Protein AF-A0A959CAR2-F1 (afdb_monomer_lite)

pLDDT: mean 86.56, std 10.97, range [50.94, 95.69]

Foldseek 3Di:
DDDDDDDDDDQQADEDDPLQVQAAAPVVPDDQWAKDKDWDWDWDDDPDDDDTDIDIDIDIDIDAALVNDQDDDCLQWPDWPPDPPDPDDDPPDDTDTDGPDRNQQPHRQNHHAPVVVSDDHGRDDDDDDDPPPDDPQPDPPPDPTRD

Radius of gyration: 22.95 Å; chains: 1; bounding box: 68×61×52 Å

Sequence (147 aa):
MDKPLGTYSFLPYLRVGLANKILQPDQDPVKLRASFHLELKLDGKAVEGGGTLSETIARDVQLYGPGDIVGIDPRAIIKTEPRNWITNFEPNYLPYIDFYDEDFPWRYTPSKADEPAHRLRPWLALVVLEEGEFEDGKNLIDKPLPF

Structure (mmCIF, N/CA/C/O backbone):
data_AF-A0A959CAR2-F1
#
_entry.id   AF-A0A959CAR2-F1
#
loop_
_atom_site.group_PDB
_atom_site.id
_atom_site.type_symbol
_atom_site.label_atom_id
_atom_site.label_alt_id
_atom_site.label_comp_id
_atom_site.label_asym_id
_atom_site.label_entity_id
_atom_site.label_seq_id
_atom_site.pdbx_PDB_ins_code
_atom_site.Cartn_x
_atom_site.Cartn_y
_atom_site.Cartn_z
_atom_site.occupancy
_atom_site.B_iso_or_equiv
_atom_site.auth_seq_id
_atom_site.auth_comp_id
_atom_site.auth_asym_id
_atom_site.auth_atom_id
_atom_site.pdbx_PDB_model_num
ATOM 1 N N . MET A 1 1 ? 11.154 42.924 4.609 1.00 52.22 1 MET A N 1
ATOM 2 C CA . MET A 1 1 ? 10.327 41.752 4.956 1.00 52.22 1 MET A CA 1
ATOM 3 C C . MET A 1 1 ? 10.956 40.564 4.268 1.00 52.22 1 MET A C 1
ATOM 5 O O . MET A 1 1 ? 11.069 40.593 3.049 1.00 52.22 1 MET A O 1
ATOM 9 N N . ASP A 1 2 ? 11.472 39.623 5.049 1.00 68.75 2 ASP A N 1
ATOM 10 C CA . ASP A 1 2 ? 12.198 38.462 4.539 1.00 68.75 2 ASP A CA 1
ATOM 11 C C . ASP A 1 2 ? 11.218 37.514 3.834 1.00 68.75 2 ASP A C 1
ATOM 13 O O . ASP A 1 2 ? 10.128 37.254 4.349 1.00 68.75 2 ASP A O 1
ATOM 17 N N . LYS A 1 3 ? 11.551 37.063 2.622 1.00 69.81 3 LYS A N 1
ATOM 18 C CA . LYS A 1 3 ? 10.698 36.135 1.866 1.00 69.81 3 LYS A CA 1
ATOM 19 C C . LYS A 1 3 ? 10.830 34.757 2.523 1.00 69.81 3 LYS A C 1
ATOM 21 O O . LYS A 1 3 ? 11.953 34.260 2.581 1.00 69.81 3 LYS A O 1
ATOM 26 N N . PRO A 1 4 ? 9.744 34.118 2.991 1.00 76.12 4 PRO A N 1
ATOM 27 C CA . PRO A 1 4 ? 9.852 32.773 3.535 1.00 76.12 4 PRO A CA 1
ATOM 28 C C . PRO A 1 4 ? 10.373 31.832 2.443 1.00 76.12 4 PRO A C 1
ATOM 30 O O . PRO A 1 4 ? 9.775 31.709 1.372 1.00 76.12 4 PRO A O 1
ATOM 33 N N . LEU A 1 5 ? 11.526 31.214 2.700 1.00 78.12 5 LEU A N 1
ATOM 34 C CA . LEU A 1 5 ? 12.085 30.166 1.855 1.00 78.12 5 LEU A CA 1
ATOM 35 C C . LEU A 1 5 ? 11.186 28.931 1.962 1.00 78.12 5 LEU A C 1
ATOM 37 O O . LEU A 1 5 ? 10.831 28.513 3.064 1.00 78.12 5 LEU A O 1
ATOM 41 N N . GLY A 1 6 ? 10.814 28.346 0.823 1.00 78.00 6 GLY A N 1
ATOM 42 C CA . GLY A 1 6 ? 10.042 27.107 0.806 1.00 78.00 6 GLY A CA 1
ATOM 43 C C . GLY A 1 6 ? 10.856 25.965 1.412 1.00 78.00 6 GLY A C 1
ATOM 44 O O . GLY A 1 6 ? 11.931 25.638 0.914 1.00 78.00 6 GLY A O 1
ATOM 45 N N . THR A 1 7 ? 10.356 25.366 2.491 1.00 81.88 7 THR A N 1
ATOM 46 C CA . THR A 1 7 ? 10.923 24.143 3.066 1.00 81.88 7 THR A CA 1
ATOM 47 C C . THR A 1 7 ? 10.248 22.940 2.417 1.00 81.88 7 THR A C 1
ATOM 49 O O . THR A 1 7 ? 9.051 22.728 2.601 1.00 81.88 7 THR A O 1
ATOM 52 N N . TYR A 1 8 ? 11.006 22.151 1.658 1.00 81.56 8 TYR A N 1
ATOM 53 C CA . TYR A 1 8 ? 10.531 20.881 1.112 1.00 81.56 8 TYR A CA 1
ATOM 54 C C . TYR A 1 8 ? 10.776 19.765 2.124 1.00 81.56 8 TYR A C 1
ATOM 56 O O . TYR A 1 8 ? 11.863 19.665 2.691 1.00 81.56 8 TYR A O 1
ATOM 64 N N . SER A 1 9 ? 9.764 18.933 2.350 1.00 78.62 9 SER A N 1
ATOM 65 C CA . SER A 1 9 ? 9.872 17.725 3.168 1.00 78.62 9 SER A CA 1
ATOM 66 C C . SER A 1 9 ? 9.553 16.521 2.297 1.00 78.62 9 SER A C 1
ATOM 68 O O . SER A 1 9 ? 8.517 16.498 1.636 1.00 78.62 9 SER A O 1
ATOM 70 N N . PHE A 1 10 ? 10.442 15.533 2.296 1.00 84.06 10 PHE A N 1
ATOM 71 C CA . PHE A 1 10 ? 10.218 14.261 1.622 1.00 84.06 10 PHE A CA 1
ATOM 72 C C . PHE A 1 10 ? 9.671 13.268 2.637 1.00 84.06 10 PHE A C 1
ATOM 74 O O . PHE A 1 10 ? 10.291 13.034 3.675 1.00 84.06 10 PHE A O 1
ATOM 81 N N . LEU A 1 11 ? 8.500 12.711 2.344 1.00 88.00 11 LEU A N 1
ATOM 82 C CA . LEU A 1 11 ? 7.886 11.692 3.179 1.00 88.00 11 LEU A CA 1
ATOM 83 C C . LEU A 1 11 ? 8.270 10.309 2.636 1.00 88.00 11 LEU A C 1
ATOM 85 O O . LEU A 1 11 ? 8.079 10.061 1.447 1.00 88.00 11 LEU A O 1
ATOM 89 N N . PRO A 1 12 ? 8.804 9.405 3.473 1.00 90.25 12 PRO A N 1
ATOM 90 C CA . PRO A 1 12 ? 9.178 8.057 3.042 1.00 90.25 12 PRO A CA 1
ATOM 91 C C . PRO A 1 12 ? 7.966 7.149 2.803 1.00 90.25 12 PRO A C 1
ATOM 93 O O . PRO A 1 12 ? 8.103 6.101 2.181 1.00 90.25 12 PRO A O 1
ATOM 96 N N . TYR A 1 13 ? 6.799 7.536 3.321 1.00 93.12 13 TYR A N 1
ATOM 97 C CA . TYR A 1 13 ? 5.510 6.910 3.071 1.00 93.12 13 TYR A CA 1
ATOM 98 C C . TYR A 1 13 ? 4.396 7.945 3.261 1.00 93.12 13 TYR A C 1
ATOM 100 O O . TYR A 1 13 ? 4.571 8.927 3.988 1.00 93.12 13 TYR A O 1
ATOM 108 N N . LEU A 1 14 ? 3.236 7.704 2.652 1.00 92.19 14 LEU A N 1
ATOM 109 C CA . LEU A 1 14 ? 2.035 8.512 2.852 1.00 92.19 14 LEU A CA 1
ATOM 110 C C . LEU A 1 14 ? 0.844 7.618 3.195 1.00 92.19 14 LEU A C 1
ATOM 112 O O . LEU A 1 14 ? 0.669 6.540 2.631 1.00 92.19 14 LEU A O 1
ATOM 116 N N . ARG A 1 15 ? 0.012 8.083 4.128 1.00 92.50 15 ARG A N 1
ATOM 117 C CA . ARG A 1 15 ? -1.288 7.497 4.452 1.00 92.50 15 ARG A CA 1
ATOM 118 C C . ARG A 1 15 ? -2.301 8.590 4.724 1.00 92.50 15 ARG A C 1
ATOM 120 O O . ARG A 1 15 ? -1.980 9.639 5.282 1.00 92.50 15 ARG A O 1
ATOM 127 N N . VAL A 1 16 ? -3.557 8.303 4.410 1.00 91.62 16 VAL A N 1
ATOM 128 C CA . VAL A 1 16 ? -4.669 9.237 4.602 1.00 91.62 16 VAL A CA 1
ATOM 129 C C . VAL A 1 16 ? -5.737 8.608 5.503 1.00 91.62 16 VAL A C 1
ATOM 131 O O . VAL A 1 16 ? -5.879 7.388 5.595 1.00 91.62 16 VAL A O 1
ATOM 134 N N . GLY A 1 17 ? -6.486 9.451 6.217 1.00 91.88 17 GLY A N 1
ATOM 135 C CA . GLY A 1 17 ? -7.656 9.029 6.990 1.00 91.88 17 GLY A CA 1
ATOM 136 C C . GLY A 1 17 ? -7.336 8.104 8.169 1.00 91.88 17 GLY A C 1
ATOM 137 O O . GLY A 1 17 ? -6.332 8.281 8.866 1.00 91.88 17 GLY A O 1
ATOM 138 N N . LEU A 1 18 ? -8.219 7.124 8.405 1.00 91.06 18 LEU A N 1
ATOM 139 C CA . LEU A 1 18 ? -8.173 6.227 9.569 1.00 91.06 18 LEU A CA 1
ATOM 140 C C . LEU A 1 18 ? -6.932 5.316 9.579 1.00 91.06 18 LEU A C 1
ATOM 142 O O . LEU A 1 18 ? -6.483 4.903 10.646 1.00 91.06 18 LEU A O 1
ATOM 146 N N . ALA A 1 19 ? -6.315 5.071 8.418 1.00 92.12 19 ALA A N 1
ATOM 147 C CA . ALA A 1 19 ? -5.105 4.256 8.299 1.00 92.12 19 ALA A CA 1
ATOM 148 C C . ALA A 1 19 ? -3.899 4.836 9.073 1.00 92.12 19 ALA A C 1
ATOM 150 O O . ALA A 1 19 ? -3.005 4.094 9.482 1.00 92.12 19 ALA A O 1
ATOM 151 N N . ASN A 1 20 ? -3.894 6.147 9.350 1.00 92.00 20 ASN A N 1
ATOM 152 C CA . ASN A 1 20 ? -2.888 6.798 10.201 1.00 92.00 20 ASN A CA 1
ATOM 153 C C . ASN A 1 20 ? -3.002 6.425 11.688 1.00 92.00 20 ASN A C 1
ATOM 155 O O . ASN A 1 20 ? -2.112 6.735 12.474 1.00 92.00 20 ASN A O 1
ATOM 159 N N . LYS A 1 21 ? -4.112 5.806 12.103 1.00 93.19 21 LYS A N 1
ATOM 160 C CA . LYS A 1 21 ? -4.371 5.409 13.495 1.00 93.19 21 LYS A CA 1
ATOM 161 C C . LYS A 1 21 ? -4.191 3.910 13.732 1.00 93.19 21 LYS A C 1
ATOM 163 O O . LYS A 1 21 ? -4.526 3.421 14.805 1.00 93.19 21 LYS A O 1
ATOM 168 N N . ILE A 1 22 ? -3.655 3.178 12.755 1.00 93.19 22 ILE A N 1
ATOM 169 C CA . ILE A 1 22 ? -3.306 1.765 12.918 1.00 93.19 22 ILE A CA 1
ATOM 170 C C . ILE A 1 22 ? -2.144 1.664 13.915 1.00 93.19 22 ILE A C 1
ATOM 172 O O . ILE A 1 22 ? -1.084 2.238 13.688 1.00 93.19 22 ILE A O 1
ATOM 176 N N . LEU A 1 23 ? -2.341 0.928 15.013 1.00 90.94 23 LEU A N 1
ATOM 177 C CA . LEU A 1 23 ? -1.348 0.772 16.092 1.00 90.94 23 LEU A CA 1
ATOM 178 C C . LEU A 1 23 ? -0.628 -0.579 16.082 1.00 90.94 23 LEU A C 1
ATOM 180 O O . LEU A 1 23 ? 0.334 -0.786 16.824 1.00 90.94 23 LEU A O 1
ATOM 184 N N . GLN A 1 24 ? -1.103 -1.517 15.271 1.00 90.00 24 GLN A N 1
ATOM 185 C CA . GLN A 1 24 ? -0.587 -2.873 15.2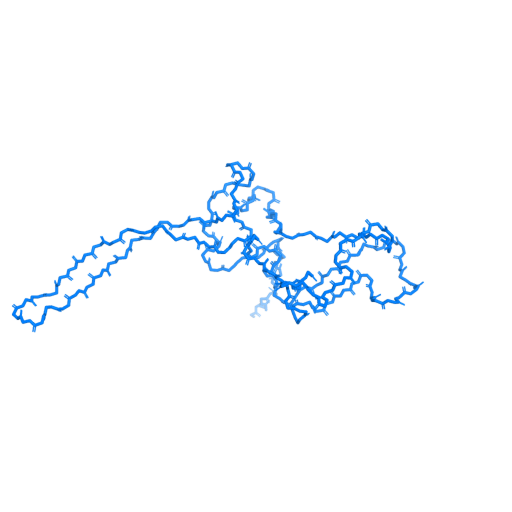73 1.00 90.00 24 GLN A CA 1
ATOM 186 C C . GLN A 1 24 ? 0.809 -2.937 14.639 1.00 90.00 24 GLN A C 1
ATOM 188 O O . GLN A 1 24 ? 0.953 -2.454 13.520 1.00 90.00 24 GLN A O 1
ATOM 193 N N . PRO A 1 25 ? 1.821 -3.541 15.287 1.00 90.56 25 PRO A N 1
ATOM 194 C CA . PRO A 1 25 ? 3.152 -3.696 14.698 1.00 90.56 25 PRO A CA 1
ATOM 195 C C . PRO A 1 25 ? 3.142 -4.549 13.421 1.00 90.56 25 PRO A C 1
ATOM 197 O O . PRO A 1 25 ? 2.237 -5.349 13.174 1.00 90.56 25 PRO A O 1
ATOM 200 N N . ASP A 1 26 ? 4.157 -4.342 12.587 1.00 88.50 26 ASP A N 1
ATOM 201 C CA . ASP A 1 26 ? 4.392 -5.181 11.414 1.00 88.50 26 ASP A CA 1
ATOM 202 C C . ASP A 1 26 ? 4.858 -6.581 11.846 1.00 88.50 26 ASP A C 1
ATOM 204 O O . ASP A 1 26 ? 5.652 -6.720 12.772 1.00 88.50 26 ASP A O 1
ATOM 208 N N . GLN A 1 27 ? 4.343 -7.609 11.169 1.00 84.25 27 GLN A N 1
ATOM 209 C CA . GLN A 1 27 ? 4.665 -9.033 11.353 1.00 84.25 27 GLN A CA 1
ATOM 210 C C . GLN A 1 27 ? 4.416 -9.674 12.739 1.00 84.25 27 GLN A C 1
ATOM 212 O O . GLN A 1 27 ? 4.776 -10.837 12.899 1.00 84.25 27 GLN A O 1
ATOM 217 N N . ASP A 1 28 ? 3.774 -9.014 13.715 1.00 80.81 28 ASP A N 1
ATOM 218 C CA . ASP A 1 28 ? 3.613 -9.595 15.066 1.00 80.81 28 ASP A CA 1
ATOM 219 C C . ASP A 1 28 ? 2.271 -9.269 15.773 1.00 80.81 28 ASP A C 1
ATOM 221 O O . ASP A 1 28 ? 2.123 -8.222 16.408 1.00 80.81 28 ASP A O 1
ATOM 225 N N . PRO A 1 29 ? 1.248 -10.142 15.691 1.00 83.56 29 PRO A N 1
ATOM 226 C CA . PRO A 1 29 ? 1.087 -11.204 14.702 1.00 83.56 29 PRO A CA 1
ATOM 227 C C . PRO A 1 29 ? 0.807 -10.617 13.310 1.00 83.56 29 PRO A C 1
ATOM 229 O O . PRO A 1 29 ? 0.287 -9.503 13.181 1.00 83.56 29 PRO A O 1
ATOM 232 N N . VAL A 1 30 ? 1.075 -11.393 12.255 1.00 84.88 30 VAL A N 1
ATOM 233 C CA . VAL A 1 30 ? 0.664 -11.036 10.888 1.00 84.88 30 VAL A CA 1
ATOM 234 C C . VAL A 1 30 ? -0.863 -10.937 10.843 1.00 84.88 30 VAL A C 1
ATOM 236 O O . VAL A 1 30 ? -1.564 -11.932 11.027 1.00 84.88 30 VAL A O 1
ATOM 239 N N . LYS A 1 31 ? -1.396 -9.737 10.592 1.00 85.38 31 LYS A N 1
ATOM 240 C CA . LYS A 1 31 ? -2.822 -9.542 10.304 1.00 85.38 31 LYS A CA 1
ATOM 241 C C . LYS A 1 31 ? -3.018 -9.075 8.879 1.00 85.38 31 LYS A C 1
ATOM 243 O O . LYS A 1 31 ? -2.246 -8.276 8.368 1.00 85.38 31 LYS A O 1
ATOM 248 N N . LEU A 1 32 ? -4.100 -9.556 8.281 1.00 89.50 32 LEU A N 1
ATOM 249 C CA . LEU A 1 32 ? -4.508 -9.189 6.929 1.00 89.50 32 LEU A CA 1
ATOM 250 C C . LEU A 1 32 ? -5.371 -7.924 6.897 1.00 89.50 32 LEU A C 1
ATOM 252 O O . LEU A 1 32 ? -5.515 -7.324 5.844 1.00 89.50 32 LEU A O 1
ATOM 256 N N . ARG A 1 33 ? -5.944 -7.504 8.031 1.00 92.56 33 ARG A N 1
ATOM 257 C CA . ARG A 1 33 ? -6.786 -6.304 8.130 1.00 92.56 33 ARG A CA 1
ATOM 258 C C . ARG A 1 33 ? -6.528 -5.560 9.433 1.00 92.56 33 ARG A C 1
ATOM 260 O O . ARG A 1 33 ? -6.292 -6.181 10.472 1.00 92.56 33 ARG A O 1
ATOM 267 N N . ALA A 1 34 ? -6.626 -4.235 9.376 1.00 92.50 34 ALA A N 1
ATOM 268 C CA . ALA A 1 34 ? -6.652 -3.390 10.564 1.00 92.50 34 ALA A CA 1
ATOM 269 C C . ALA A 1 34 ? -8.083 -3.313 11.117 1.00 92.50 34 ALA A C 1
ATOM 271 O O . ALA A 1 34 ? -9.028 -3.145 10.348 1.00 92.50 34 ALA A O 1
ATOM 272 N N . SER A 1 35 ? -8.235 -3.424 12.438 1.00 92.38 35 SER A N 1
ATOM 273 C CA . SER A 1 35 ? -9.530 -3.364 13.128 1.00 92.38 35 SER A CA 1
ATOM 274 C C . SER A 1 35 ? -9.581 -2.153 14.052 1.00 92.38 35 SER A C 1
ATOM 276 O O . SER A 1 35 ? -8.608 -1.877 14.753 1.00 92.38 35 SER A O 1
ATOM 278 N N . PHE A 1 36 ? -10.719 -1.468 14.078 1.00 92.38 36 PHE A N 1
ATOM 279 C CA . PHE A 1 36 ? -10.987 -0.316 14.930 1.00 92.38 36 PHE A CA 1
ATOM 280 C C . PHE A 1 36 ? -12.249 -0.560 15.745 1.00 92.38 36 PHE A C 1
ATOM 282 O O . PHE A 1 36 ? -13.284 -0.922 15.189 1.00 92.38 36 PHE A O 1
ATOM 289 N N . HIS A 1 37 ? -12.158 -0.332 17.052 1.00 93.50 37 HIS A N 1
ATOM 290 C CA . HIS A 1 37 ? -13.316 -0.336 17.932 1.00 93.50 37 HIS A CA 1
ATOM 291 C C . HIS A 1 37 ? -14.046 1.001 17.809 1.00 93.50 37 HIS A C 1
ATOM 293 O O . HIS A 1 37 ? -13.439 2.055 18.013 1.00 93.50 37 HIS A O 1
ATOM 299 N N . LEU A 1 38 ? -15.326 0.967 17.450 1.00 92.00 38 LEU A N 1
ATOM 300 C CA . LEU A 1 38 ? -16.181 2.141 17.338 1.00 92.00 38 LEU A CA 1
ATOM 301 C C . LEU A 1 38 ? -17.341 2.040 18.321 1.00 92.00 38 LEU A C 1
ATOM 303 O O . LEU A 1 38 ? -18.036 1.028 18.379 1.00 92.00 38 LEU A O 1
ATOM 307 N N . GLU A 1 39 ? -17.596 3.132 19.029 1.00 94.44 39 GLU A N 1
ATOM 308 C CA . GLU A 1 39 ? -18.798 3.313 19.834 1.00 94.44 39 GLU A CA 1
ATOM 309 C C . GLU A 1 39 ? -19.732 4.279 19.100 1.00 94.44 39 GLU A C 1
ATOM 311 O O . GLU A 1 39 ? -19.395 5.438 18.851 1.00 94.44 39 GLU A O 1
ATOM 316 N N . LEU A 1 40 ? -20.903 3.787 18.708 1.00 92.44 40 LEU A N 1
ATOM 317 C CA . LEU A 1 40 ? -21.920 4.543 17.989 1.00 92.44 40 LEU A CA 1
ATOM 318 C C . LEU A 1 40 ? -23.043 4.898 18.955 1.00 92.44 40 LEU A C 1
ATOM 320 O O . LEU A 1 40 ? -23.683 4.011 19.512 1.00 92.44 40 LEU A O 1
ATOM 324 N N . LYS A 1 41 ? -23.314 6.190 19.131 1.00 93.44 41 LYS A N 1
ATOM 325 C CA . LYS A 1 41 ? -24.482 6.650 19.882 1.00 93.44 41 LYS A CA 1
ATOM 326 C C . LYS A 1 41 ? -25.677 6.787 18.937 1.00 93.44 41 LYS A C 1
ATOM 328 O O . LYS A 1 41 ? -25.644 7.600 18.016 1.00 93.44 41 LYS A O 1
ATOM 333 N N . LEU A 1 42 ? -26.713 5.991 19.167 1.00 91.44 42 LEU A N 1
ATOM 334 C CA . LEU A 1 42 ? -27.974 6.010 18.438 1.00 91.44 42 LEU A CA 1
ATOM 335 C C . LEU A 1 42 ? -29.013 6.797 19.237 1.00 91.44 42 LEU A C 1
ATOM 337 O O . LEU A 1 42 ? -29.386 6.388 20.332 1.00 91.44 42 LEU A O 1
ATOM 341 N N . ASP A 1 43 ? -29.504 7.891 18.661 1.00 90.81 43 ASP A N 1
ATOM 342 C CA . ASP A 1 43 ? -30.575 8.700 19.243 1.00 90.81 43 ASP A CA 1
ATOM 343 C C . ASP A 1 43 ? -31.897 8.429 18.503 1.00 90.81 43 ASP A C 1
ATOM 345 O O . ASP A 1 43 ? -32.081 8.817 17.348 1.00 90.81 43 ASP A O 1
ATOM 349 N N . GLY A 1 44 ? -32.828 7.748 19.168 1.00 87.81 44 GLY A N 1
ATOM 350 C CA . GLY A 1 44 ? -34.175 7.463 18.686 1.00 87.81 44 GLY A CA 1
ATOM 351 C C . GLY A 1 44 ? -35.199 8.449 19.245 1.00 87.81 44 GLY A C 1
ATOM 352 O O . GLY A 1 44 ? -35.266 8.682 20.451 1.00 87.81 44 GLY A O 1
ATOM 353 N N . LYS A 1 45 ? -36.044 9.013 18.376 1.00 85.75 45 LYS A N 1
ATOM 354 C CA . LYS A 1 45 ? -37.242 9.752 18.802 1.00 85.75 45 LYS A CA 1
ATOM 355 C C . LYS A 1 45 ? -38.412 8.782 18.912 1.00 85.75 45 LYS A C 1
ATOM 357 O O . LYS A 1 45 ? -38.700 8.070 17.952 1.00 85.75 45 LYS A O 1
ATOM 362 N N . ALA A 1 46 ? -39.077 8.756 20.064 1.00 81.94 46 ALA A N 1
ATOM 363 C CA . ALA A 1 46 ? -40.260 7.926 20.248 1.00 81.94 46 ALA A CA 1
ATOM 364 C C . ALA A 1 46 ? -41.404 8.391 19.329 1.00 81.94 46 ALA A C 1
ATOM 366 O O . ALA A 1 46 ? -41.569 9.587 19.087 1.00 81.94 46 ALA A O 1
ATOM 367 N N . VAL A 1 47 ? -42.196 7.436 18.828 1.00 81.50 47 VAL A N 1
ATOM 368 C CA . VAL A 1 47 ? -43.332 7.703 17.926 1.00 81.50 47 VAL A CA 1
ATOM 369 C C . VAL A 1 47 ? -44.483 8.409 18.659 1.00 81.50 47 VAL A C 1
ATOM 371 O O . VAL A 1 47 ? -45.160 9.239 18.063 1.00 81.50 47 VAL A O 1
ATOM 374 N N . GLU A 1 48 ? -44.651 8.165 19.962 1.00 78.19 48 GLU A N 1
ATOM 375 C CA . GLU A 1 48 ? -45.586 8.892 20.829 1.00 78.19 48 GLU A CA 1
ATOM 376 C C . GLU A 1 48 ? -44.990 9.137 22.222 1.00 78.19 48 GLU A C 1
ATOM 378 O O . GLU A 1 48 ? -44.385 8.247 22.819 1.00 78.19 48 GLU A O 1
ATOM 383 N N . GLY A 1 49 ? -45.192 10.351 22.749 1.00 69.12 49 GLY A N 1
ATOM 384 C CA . GLY A 1 49 ? -45.101 10.700 24.177 1.00 69.12 49 GLY A CA 1
ATOM 385 C C . GLY A 1 49 ? -43.740 10.600 24.886 1.00 69.12 49 GLY A C 1
ATOM 386 O O . GLY A 1 49 ? -43.635 11.061 26.020 1.00 69.12 49 GLY A O 1
ATOM 387 N N . GLY A 1 50 ? -42.706 10.030 24.269 1.00 68.50 50 GLY A N 1
ATOM 388 C CA . GLY A 1 50 ? -41.399 9.798 24.895 1.00 68.50 50 GLY A CA 1
ATOM 389 C C . GLY A 1 50 ? -40.304 10.740 24.393 1.00 68.50 50 GLY A C 1
ATOM 390 O O . GLY A 1 50 ? -40.225 11.034 23.202 1.00 68.50 50 GLY A O 1
ATOM 391 N N . GLY A 1 5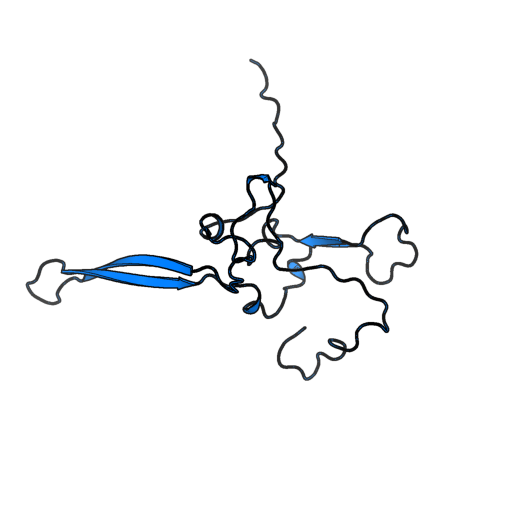1 ? -39.437 11.199 25.301 1.00 77.38 51 GLY A N 1
ATOM 392 C CA . GLY A 1 51 ? -38.225 11.951 24.956 1.00 77.38 51 GLY A CA 1
ATOM 393 C C . GLY A 1 51 ? -37.240 11.150 24.091 1.00 77.38 51 GLY A C 1
ATOM 394 O O . GLY A 1 51 ? -37.482 9.997 23.738 1.00 77.38 51 GLY A O 1
ATOM 395 N N . THR A 1 52 ? -36.109 11.764 23.740 1.00 79.44 52 THR A N 1
ATOM 396 C CA . THR A 1 52 ? -35.049 11.086 22.979 1.00 79.44 52 THR A CA 1
ATOM 397 C C . THR A 1 5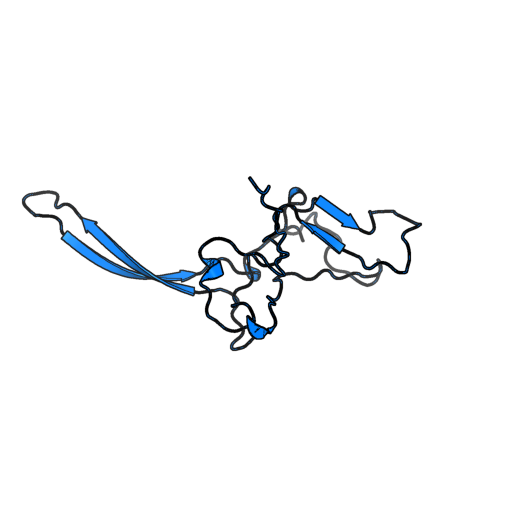2 ? -34.484 9.910 23.781 1.00 79.44 52 THR A C 1
ATOM 399 O O . THR A 1 52 ? -33.990 10.097 24.892 1.00 79.44 52 THR A O 1
ATOM 402 N N . LEU A 1 53 ? -34.544 8.709 23.209 1.00 84.56 53 LEU A N 1
ATOM 403 C CA . LEU A 1 53 ? -33.869 7.512 23.702 1.00 84.56 53 LEU A CA 1
ATOM 404 C C . LEU A 1 53 ? -32.469 7.470 23.093 1.00 84.56 53 LEU A C 1
ATOM 406 O O . LEU A 1 53 ? -32.341 7.523 21.875 1.00 84.56 53 LEU A O 1
ATOM 410 N N . SER A 1 54 ? -31.435 7.369 23.923 1.00 88.50 54 SER A N 1
ATOM 411 C CA . SER A 1 54 ? -30.054 7.207 23.463 1.00 88.50 54 SER A CA 1
ATOM 412 C C . SER A 1 54 ? -29.543 5.818 23.832 1.00 88.50 54 SER A C 1
ATOM 414 O O . SER A 1 54 ? -29.598 5.441 25.001 1.00 88.50 54 SER A O 1
ATOM 416 N N . GLU A 1 55 ? -28.994 5.087 22.866 1.00 91.25 55 GLU A N 1
ATOM 417 C CA . GLU A 1 55 ? -28.315 3.805 23.077 1.00 91.25 55 GLU A CA 1
ATOM 418 C C . GLU A 1 55 ? -26.891 3.874 22.517 1.00 91.25 55 GLU A C 1
ATOM 420 O O . GLU A 1 55 ? -26.678 4.404 21.428 1.00 91.25 55 GLU A O 1
ATOM 425 N N . THR A 1 56 ? -25.908 3.342 23.244 1.00 93.31 56 THR A N 1
ATOM 426 C CA . THR A 1 56 ? -24.526 3.244 22.753 1.00 93.31 56 THR A CA 1
ATOM 427 C C . THR A 1 56 ? -24.244 1.822 22.288 1.00 93.31 56 THR A C 1
ATOM 429 O O . THR A 1 56 ? -24.337 0.876 23.066 1.00 93.31 56 THR A O 1
ATOM 432 N N . ILE A 1 57 ? -23.865 1.680 21.022 1.00 93.88 57 ILE A N 1
ATOM 433 C CA . ILE A 1 57 ? -23.597 0.407 20.359 1.00 93.88 57 ILE A CA 1
ATOM 434 C C . ILE A 1 57 ? -22.105 0.325 20.047 1.00 93.88 57 ILE A C 1
ATOM 436 O O . ILE A 1 57 ? -21.584 1.106 19.252 1.00 93.88 57 ILE A O 1
ATOM 440 N N . ALA A 1 58 ? -21.426 -0.656 20.634 1.00 94.44 58 ALA A N 1
ATOM 441 C CA . ALA A 1 58 ? -20.032 -0.953 20.331 1.00 94.44 58 ALA A CA 1
ATOM 442 C C . ALA A 1 58 ? -19.925 -1.910 19.130 1.00 94.44 58 ALA A C 1
ATOM 444 O O . ALA A 1 58 ? -20.606 -2.941 19.081 1.00 94.44 58 ALA A O 1
ATOM 445 N N . ARG A 1 59 ? -19.077 -1.582 18.150 1.00 94.38 59 ARG A N 1
ATOM 446 C CA . ARG A 1 59 ? -18.799 -2.407 16.967 1.00 94.38 59 ARG A CA 1
ATOM 447 C C . ARG A 1 59 ? -17.333 -2.330 16.575 1.00 94.38 59 ARG A C 1
ATOM 449 O O . ARG A 1 59 ? -16.771 -1.247 16.464 1.00 94.38 59 ARG A O 1
ATOM 456 N N . ASP A 1 60 ? -16.757 -3.482 16.262 1.00 93.69 60 ASP A N 1
ATOM 457 C CA . ASP A 1 60 ? -15.455 -3.544 15.611 1.00 93.69 60 ASP A CA 1
ATOM 458 C C . ASP A 1 60 ? -15.641 -3.461 14.095 1.00 93.69 60 ASP A C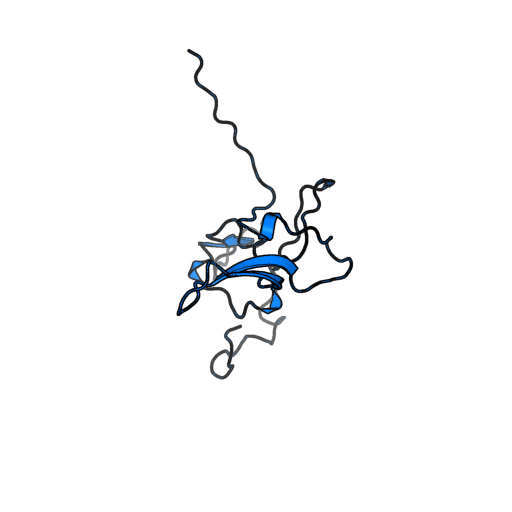 1
ATOM 460 O O . ASP A 1 60 ? -16.375 -4.255 13.502 1.00 93.69 60 ASP A O 1
ATOM 464 N N . VAL A 1 61 ? -14.975 -2.496 13.466 1.00 93.12 61 VAL A N 1
ATOM 465 C CA . VAL A 1 61 ? -14.940 -2.346 12.009 1.00 93.12 61 VAL A CA 1
ATOM 466 C C . VAL A 1 61 ? -13.550 -2.653 11.483 1.00 93.12 61 VAL A C 1
ATOM 468 O O . VAL A 1 61 ? -12.545 -2.349 12.123 1.00 93.12 61 VAL A O 1
ATOM 471 N N . GLN A 1 62 ? -13.490 -3.239 10.294 1.00 93.75 62 GLN A N 1
ATOM 472 C CA . GLN A 1 62 ? -12.236 -3.564 9.629 1.00 93.75 62 GLN A CA 1
ATOM 473 C C . GLN A 1 62 ? -12.027 -2.652 8.426 1.00 93.75 62 GLN A C 1
ATOM 475 O O . GLN A 1 62 ? -12.967 -2.367 7.685 1.00 93.75 62 GLN A O 1
ATOM 480 N N . LEU A 1 63 ? -10.789 -2.206 8.230 1.00 93.12 63 LEU A N 1
ATOM 481 C CA . LEU A 1 63 ? -10.374 -1.590 6.974 1.00 93.12 63 LEU A CA 1
ATOM 482 C C . LEU A 1 63 ? -10.081 -2.673 5.935 1.00 93.12 63 LEU A C 1
ATOM 484 O O . LEU A 1 63 ? -9.652 -3.776 6.289 1.00 93.12 63 LEU A O 1
ATOM 488 N N . TYR A 1 64 ? -10.272 -2.325 4.663 1.00 92.50 64 TYR A N 1
ATOM 489 C CA . TYR A 1 64 ? -9.854 -3.168 3.547 1.00 92.50 64 TYR A CA 1
ATOM 490 C C . TYR A 1 64 ? -8.356 -3.459 3.633 1.00 92.50 64 TYR A C 1
ATOM 492 O O . TYR A 1 64 ? -7.544 -2.551 3.828 1.00 92.50 64 TYR A O 1
ATOM 500 N N . GLY A 1 65 ? -8.016 -4.737 3.513 1.00 91.81 65 GLY A N 1
ATOM 501 C CA . GLY A 1 65 ? -6.645 -5.226 3.510 1.00 91.81 65 GLY A CA 1
ATOM 502 C C . GLY A 1 65 ? -6.131 -5.526 2.101 1.00 91.81 65 GLY A C 1
ATOM 503 O O . GLY A 1 65 ? -6.881 -5.417 1.131 1.00 91.81 65 GLY A O 1
ATOM 504 N N . PRO A 1 66 ? -4.873 -5.984 1.974 1.00 91.94 66 PRO A N 1
ATOM 505 C CA . PRO A 1 66 ? -4.294 -6.333 0.680 1.00 91.94 66 PRO A CA 1
ATOM 506 C C . PRO A 1 66 ? -5.036 -7.482 -0.008 1.00 91.94 66 PRO A C 1
ATOM 508 O O . PRO A 1 66 ? -5.173 -7.481 -1.223 1.00 91.94 66 PRO A O 1
ATOM 511 N N . GLY A 1 67 ? -5.559 -8.443 0.763 1.00 89.25 67 GLY A N 1
ATOM 512 C CA . GLY A 1 67 ? -6.299 -9.589 0.222 1.00 89.25 67 GLY A CA 1
ATOM 513 C C . GLY A 1 67 ? -7.705 -9.262 -0.292 1.00 89.25 67 GLY A C 1
ATOM 514 O O . GLY A 1 67 ? -8.324 -10.119 -0.909 1.00 89.25 67 GLY A O 1
ATOM 515 N N . ASP A 1 68 ? -8.215 -8.052 -0.037 1.00 90.62 68 ASP A N 1
ATOM 516 C CA . ASP A 1 68 ? -9.525 -7.607 -0.532 1.00 90.62 68 ASP A CA 1
ATOM 517 C C . ASP A 1 68 ? -9.431 -6.959 -1.924 1.00 90.62 68 ASP A C 1
ATOM 519 O O . ASP A 1 68 ? -10.447 -6.665 -2.555 1.00 90.62 68 ASP A O 1
ATOM 523 N N . ILE A 1 69 ? -8.211 -6.713 -2.403 1.00 89.94 69 ILE A N 1
ATOM 524 C CA . ILE A 1 69 ? -7.947 -6.061 -3.680 1.00 89.94 69 ILE A CA 1
ATOM 525 C C . ILE A 1 69 ? -7.935 -7.131 -4.763 1.00 89.94 69 ILE A C 1
ATOM 527 O O . ILE A 1 69 ? -7.110 -8.039 -4.752 1.00 89.94 69 ILE A O 1
ATOM 531 N N . VAL A 1 70 ? -8.854 -7.005 -5.715 1.00 87.75 70 VAL A N 1
ATOM 532 C CA . VAL A 1 70 ? -9.019 -7.969 -6.812 1.00 87.75 70 VAL A CA 1
ATOM 533 C C . VAL A 1 70 ? -8.304 -7.562 -8.100 1.00 87.75 70 VAL A C 1
ATOM 535 O O . VAL A 1 70 ? -8.258 -8.347 -9.035 1.00 87.75 70 VAL A O 1
ATOM 538 N N . GLY A 1 71 ? -7.784 -6.336 -8.166 1.00 87.69 71 GLY A N 1
ATOM 539 C CA . GLY A 1 71 ? -7.094 -5.801 -9.334 1.00 87.69 71 GLY A CA 1
ATOM 540 C C . GLY A 1 71 ? -6.726 -4.330 -9.153 1.00 87.69 71 GLY A C 1
ATOM 541 O O . GLY A 1 71 ? -7.204 -3.663 -8.232 1.00 87.69 71 GLY A O 1
ATOM 542 N N . ILE A 1 72 ? -5.871 -3.828 -10.041 1.00 89.50 72 ILE A N 1
ATOM 543 C CA . ILE A 1 72 ? -5.421 -2.432 -10.071 1.00 89.50 72 ILE A CA 1
ATOM 544 C C . ILE A 1 72 ? -5.959 -1.798 -11.357 1.00 89.50 72 ILE A C 1
ATOM 546 O O . ILE A 1 72 ? -5.735 -2.334 -12.440 1.00 89.50 72 ILE A O 1
ATOM 550 N N . ASP A 1 73 ? -6.672 -0.668 -11.258 1.00 90.44 73 ASP A N 1
ATOM 551 C CA . ASP A 1 73 ? -7.064 0.094 -12.454 1.00 90.44 73 ASP A CA 1
ATOM 552 C C . ASP A 1 73 ? -5.782 0.609 -13.137 1.00 90.44 73 ASP A C 1
ATOM 554 O O . ASP A 1 73 ? -5.010 1.322 -12.488 1.00 90.44 73 ASP A O 1
ATOM 558 N N . PRO A 1 74 ? -5.541 0.306 -14.428 1.00 89.50 74 PRO A N 1
ATOM 559 C CA . PRO A 1 74 ? -4.366 0.791 -15.148 1.00 89.50 74 PRO A CA 1
ATOM 560 C C . PRO A 1 74 ? -4.195 2.313 -15.101 1.00 89.50 74 PRO A C 1
ATOM 562 O O . PRO A 1 74 ? -3.076 2.803 -15.197 1.00 89.50 74 PRO A O 1
ATOM 565 N N . ARG A 1 75 ? -5.279 3.078 -14.913 1.00 91.75 75 ARG A N 1
ATOM 566 C CA . ARG A 1 75 ? -5.225 4.541 -14.757 1.00 91.75 75 ARG A CA 1
ATOM 567 C C . ARG A 1 75 ? -4.534 4.998 -13.475 1.00 91.75 75 ARG A C 1
ATOM 569 O O . ARG A 1 75 ? -4.112 6.148 -13.407 1.00 91.75 75 ARG A O 1
ATOM 576 N N . ALA A 1 76 ? -4.420 4.130 -12.471 1.00 92.56 76 ALA A N 1
ATOM 577 C CA . ALA A 1 76 ? -3.653 4.415 -11.264 1.00 92.56 76 ALA A CA 1
ATOM 578 C C . ALA A 1 76 ? -2.139 4.397 -11.525 1.00 92.56 76 ALA A C 1
ATOM 580 O O . ALA A 1 76 ? -1.386 4.898 -10.696 1.00 92.56 76 ALA A O 1
ATOM 581 N N . ILE A 1 77 ? -1.686 3.839 -12.653 1.00 94.69 77 ILE A N 1
ATOM 582 C CA . ILE A 1 77 ? -0.280 3.791 -13.052 1.00 94.69 77 ILE A CA 1
ATOM 583 C C . ILE A 1 77 ? -0.012 4.950 -14.014 1.00 94.69 77 ILE A C 1
ATOM 585 O O . ILE A 1 77 ? -0.535 4.984 -15.127 1.00 94.69 77 ILE A O 1
ATOM 589 N N . ILE A 1 78 ? 0.825 5.901 -13.600 1.00 95.69 78 ILE A N 1
ATOM 590 C CA . ILE A 1 78 ? 1.248 7.013 -14.465 1.00 95.69 78 ILE A CA 1
ATOM 591 C C . ILE A 1 78 ? 2.398 6.573 -15.365 1.00 95.69 78 ILE A C 1
ATOM 593 O O . ILE A 1 78 ? 2.490 6.992 -16.522 1.00 95.69 78 ILE A O 1
ATOM 597 N N . LYS A 1 79 ? 3.314 5.770 -14.820 1.00 94.62 79 LYS A N 1
ATOM 598 C CA . LYS A 1 79 ? 4.565 5.439 -15.489 1.00 94.62 79 LYS A CA 1
ATOM 599 C C . LYS A 1 79 ? 5.020 4.037 -15.135 1.00 94.62 79 LYS A C 1
ATOM 601 O O . LYS A 1 79 ? 4.943 3.616 -13.986 1.00 94.62 79 LYS A O 1
ATOM 606 N N . THR A 1 80 ? 5.568 3.358 -16.129 1.00 95.19 80 THR A N 1
ATOM 607 C CA . THR A 1 80 ? 6.286 2.100 -15.962 1.00 95.19 80 THR A CA 1
ATOM 608 C C . THR A 1 80 ? 7.607 2.230 -16.692 1.00 95.19 80 THR A C 1
ATOM 610 O O . THR A 1 80 ? 7.628 2.604 -17.867 1.00 95.19 80 THR A O 1
ATOM 613 N N . GLU A 1 81 ? 8.697 1.952 -15.988 1.00 94.75 81 GLU A N 1
ATOM 614 C CA . GLU A 1 81 ? 10.033 1.893 -16.562 1.00 94.75 81 GLU A CA 1
ATOM 615 C C . GLU A 1 81 ? 10.675 0.546 -16.199 1.00 94.75 81 GLU A C 1
ATOM 617 O O . GLU A 1 81 ? 10.648 0.164 -15.026 1.00 94.75 81 GLU A O 1
ATOM 622 N N . PRO A 1 82 ? 11.252 -0.183 -17.167 1.00 93.94 82 PRO A N 1
ATOM 623 C CA . PRO A 1 82 ? 11.334 0.145 -18.591 1.00 93.94 82 PRO A CA 1
ATOM 624 C C . PRO A 1 82 ? 9.964 0.140 -19.287 1.00 93.94 82 PRO A C 1
ATOM 626 O O . PRO A 1 82 ? 9.054 -0.599 -18.906 1.00 93.94 82 PRO A O 1
ATOM 629 N N . ARG A 1 83 ? 9.805 0.962 -20.329 1.00 91.38 83 ARG A N 1
ATOM 630 C CA . ARG A 1 83 ? 8.588 0.938 -21.155 1.00 91.38 83 ARG A CA 1
ATOM 631 C C . ARG A 1 83 ? 8.448 -0.388 -21.894 1.00 91.38 83 ARG A C 1
ATOM 633 O O . ARG A 1 83 ? 9.431 -0.994 -22.307 1.00 91.38 83 ARG A O 1
ATOM 640 N N . ASN A 1 84 ? 7.206 -0.789 -22.139 1.00 88.88 84 ASN A N 1
ATOM 641 C CA . ASN A 1 84 ? 6.921 -1.981 -22.927 1.00 88.88 84 ASN A CA 1
ATOM 642 C C . ASN A 1 84 ? 7.601 -1.911 -24.313 1.00 88.88 84 ASN A C 1
ATOM 644 O O . ASN A 1 84 ? 7.570 -0.861 -24.957 1.00 88.88 84 ASN A O 1
ATOM 648 N N . TRP A 1 85 ? 8.187 -3.026 -24.759 1.00 87.31 85 TRP A N 1
ATOM 649 C CA . TRP A 1 85 ? 8.929 -3.167 -26.024 1.00 87.31 85 TRP A CA 1
ATOM 650 C C . TRP A 1 85 ? 10.182 -2.292 -26.185 1.00 87.31 85 TRP A C 1
ATOM 652 O O . TRP A 1 85 ? 10.704 -2.171 -27.294 1.00 87.31 85 TRP A O 1
ATOM 662 N N . ILE A 1 86 ? 10.701 -1.689 -25.112 1.00 92.12 86 ILE A N 1
ATOM 663 C CA . ILE A 1 86 ? 11.974 -0.971 -25.193 1.00 92.12 86 ILE A CA 1
ATOM 664 C C . ILE A 1 86 ? 13.139 -1.959 -25.331 1.00 92.12 86 ILE A C 1
ATOM 666 O O . ILE A 1 86 ? 13.222 -2.952 -24.613 1.00 92.12 86 ILE A O 1
ATOM 670 N N . THR A 1 87 ? 14.061 -1.681 -26.251 1.00 89.19 87 THR A N 1
ATOM 671 C CA . THR A 1 87 ? 15.225 -2.548 -26.519 1.00 89.19 87 THR A CA 1
ATOM 672 C C . THR A 1 87 ? 16.544 -1.936 -26.052 1.00 89.19 87 THR A C 1
ATOM 674 O O . THR A 1 87 ? 17.600 -2.533 -26.234 1.00 89.19 87 THR A O 1
ATOM 677 N N . ASN A 1 88 ? 16.506 -0.718 -25.511 1.00 91.44 88 ASN A N 1
ATOM 678 C CA . ASN A 1 88 ? 17.684 0.098 -25.224 1.00 91.44 88 ASN A CA 1
ATOM 679 C C . ASN A 1 88 ? 17.630 0.781 -23.846 1.00 91.44 88 ASN A C 1
ATOM 681 O O . ASN A 1 88 ? 18.140 1.888 -23.706 1.00 91.44 88 ASN A O 1
ATOM 685 N N . PHE A 1 89 ? 17.009 0.146 -22.850 1.00 90.00 89 PHE A N 1
ATOM 686 C CA . PHE A 1 89 ? 17.022 0.646 -21.473 1.00 90.00 89 PHE A CA 1
ATOM 687 C C . PHE A 1 89 ? 18.399 0.452 -20.832 1.00 90.00 89 PHE A C 1
ATOM 689 O O . PHE A 1 89 ? 19.050 -0.576 -21.037 1.00 90.00 89 PHE A O 1
ATOM 696 N N . GLU A 1 90 ? 18.854 1.436 -20.065 1.00 92.25 90 GLU A N 1
ATOM 697 C CA . GLU A 1 90 ? 20.176 1.396 -19.463 1.00 92.25 90 GLU A CA 1
ATOM 698 C C . GLU A 1 90 ? 20.270 0.302 -18.379 1.00 92.25 90 GLU A C 1
ATOM 700 O O . GLU A 1 90 ? 19.458 0.260 -17.452 1.00 92.25 90 GLU A O 1
ATOM 705 N N . PRO A 1 91 ? 21.291 -0.575 -18.433 1.00 87.38 91 PRO A N 1
ATOM 706 C CA . PRO A 1 91 ? 21.377 -1.751 -17.562 1.00 87.38 91 PRO A CA 1
ATOM 707 C C . PRO A 1 91 ? 21.684 -1.423 -16.092 1.00 87.38 91 PRO A C 1
ATOM 709 O O . PRO A 1 91 ? 21.667 -2.310 -15.244 1.00 87.38 91 PRO A O 1
ATOM 712 N N . ASN A 1 92 ? 22.019 -0.170 -15.777 1.00 93.25 92 ASN A N 1
ATOM 713 C CA . ASN A 1 92 ? 22.340 0.294 -14.427 1.00 93.25 92 ASN A CA 1
ATOM 714 C C . ASN A 1 92 ? 21.132 0.870 -13.672 1.00 93.25 92 ASN A C 1
ATOM 716 O O . ASN A 1 92 ? 21.281 1.241 -12.506 1.00 93.25 92 ASN A O 1
ATOM 720 N N . TYR A 1 93 ? 19.965 0.975 -14.310 1.00 91.94 93 TYR A N 1
ATOM 721 C CA . TYR A 1 93 ? 18.739 1.421 -13.660 1.00 91.94 93 TYR A CA 1
ATOM 722 C C . TYR A 1 93 ? 17.871 0.246 -13.226 1.00 91.94 93 TYR A C 1
ATOM 724 O O . TYR A 1 93 ? 17.849 -0.812 -13.850 1.00 91.94 93 TYR A O 1
ATOM 732 N N . LEU A 1 94 ? 17.152 0.448 -12.122 1.00 92.25 94 LEU A N 1
ATOM 733 C CA . LEU A 1 94 ? 16.191 -0.522 -11.619 1.00 92.25 94 LEU A CA 1
ATOM 734 C C . LEU A 1 94 ? 14.813 -0.267 -12.240 1.00 92.25 94 LEU A C 1
ATOM 736 O O . LEU A 1 94 ? 14.454 0.894 -12.452 1.00 92.25 94 LEU A O 1
ATOM 740 N N . PRO A 1 95 ? 14.031 -1.328 -12.489 1.00 93.19 95 PRO A N 1
ATOM 741 C CA . PRO A 1 95 ? 12.643 -1.198 -12.901 1.00 93.19 95 PRO A CA 1
ATOM 742 C C . PRO A 1 95 ? 11.807 -0.567 -11.783 1.00 93.19 95 PRO A C 1
ATOM 744 O O . PRO A 1 95 ? 12.000 -0.866 -10.601 1.00 93.19 95 PRO A O 1
ATOM 747 N N . TYR A 1 96 ? 10.868 0.301 -12.151 1.00 94.19 96 TYR A N 1
ATOM 748 C CA . TYR A 1 96 ? 9.957 0.951 -11.214 1.00 94.19 96 TYR A CA 1
ATOM 749 C C . TYR A 1 96 ? 8.619 1.309 -11.865 1.00 94.19 96 TYR A C 1
ATOM 751 O O . TYR A 1 96 ? 8.467 1.348 -13.089 1.00 94.19 96 TYR A O 1
ATOM 759 N N . ILE A 1 97 ? 7.637 1.574 -11.007 1.00 94.81 97 ILE A N 1
ATOM 760 C CA . ILE A 1 97 ? 6.296 2.015 -11.380 1.00 94.81 97 ILE A CA 1
ATOM 761 C C . ILE A 1 97 ? 5.979 3.268 -10.569 1.00 94.81 97 ILE A C 1
ATOM 763 O O . ILE A 1 97 ? 6.132 3.254 -9.347 1.00 94.81 97 ILE A O 1
ATOM 767 N N . ASP A 1 98 ? 5.498 4.310 -11.243 1.00 94.81 98 ASP A N 1
ATOM 768 C CA . ASP A 1 98 ? 4.944 5.493 -10.588 1.00 94.81 98 ASP A CA 1
ATOM 769 C C . ASP A 1 98 ? 3.419 5.398 -10.578 1.00 94.81 98 ASP A C 1
ATOM 771 O O . ASP A 1 98 ? 2.778 5.220 -11.623 1.00 94.81 98 ASP A O 1
ATOM 775 N N . PHE A 1 99 ? 2.839 5.551 -9.391 1.00 95.44 99 PHE A N 1
ATOM 776 C CA . PHE A 1 99 ? 1.396 5.595 -9.192 1.00 95.44 99 PHE A CA 1
ATOM 777 C C . PHE A 1 99 ? 0.893 7.036 -9.143 1.00 95.44 99 PHE A C 1
ATOM 779 O O . PHE A 1 99 ? 1.628 7.943 -8.757 1.00 95.44 99 PHE A O 1
ATOM 786 N N . TYR A 1 100 ? -0.367 7.234 -9.532 1.00 94.94 100 TYR A N 1
ATOM 787 C CA . TYR A 1 100 ? -1.022 8.538 -9.481 1.00 94.94 100 TYR A CA 1
ATOM 788 C C . TYR A 1 100 ? -1.264 8.999 -8.052 1.00 94.94 100 TYR A C 1
ATOM 790 O O . TYR A 1 100 ? -0.892 10.110 -7.695 1.00 94.94 100 TYR A O 1
ATOM 798 N N . ASP A 1 101 ? -1.845 8.125 -7.236 1.00 93.94 101 ASP A N 1
ATOM 799 C CA . ASP A 1 101 ? -2.042 8.410 -5.825 1.00 93.94 101 ASP A CA 1
ATOM 800 C C . ASP A 1 101 ? -0.769 8.058 -5.044 1.00 93.94 101 ASP A C 1
ATOM 802 O O . ASP A 1 101 ? -0.323 6.906 -5.037 1.00 93.94 101 ASP A O 1
ATOM 806 N N . GLU A 1 102 ? -0.201 9.028 -4.332 1.00 91.94 102 GLU A N 1
ATOM 807 C CA . GLU A 1 102 ? 1.088 8.869 -3.652 1.00 91.94 102 GLU A CA 1
ATOM 808 C C . GLU A 1 102 ? 1.006 7.957 -2.416 1.00 91.94 102 GLU A C 1
ATOM 810 O O . GLU A 1 102 ? 2.014 7.409 -1.969 1.00 91.94 102 GLU A O 1
ATOM 815 N N . ASP A 1 103 ? -0.190 7.757 -1.853 1.00 94.25 103 ASP A N 1
ATOM 816 C CA . ASP A 1 103 ? -0.427 6.831 -0.741 1.00 94.25 103 ASP A CA 1
ATOM 817 C C . ASP A 1 103 ? -0.670 5.385 -1.206 1.00 94.25 103 ASP A C 1
ATOM 819 O O . ASP A 1 103 ? -0.676 4.474 -0.373 1.00 94.25 103 ASP A O 1
ATOM 823 N N . PHE A 1 104 ? -0.856 5.142 -2.511 1.00 94.69 104 PHE A N 1
ATOM 824 C CA . PHE A 1 104 ? -1.272 3.841 -3.043 1.00 94.69 104 PHE A CA 1
ATOM 825 C C . PHE A 1 104 ? -0.394 2.664 -2.585 1.00 94.69 104 PHE A C 1
ATOM 827 O O . PHE A 1 104 ? -0.965 1.661 -2.142 1.00 94.69 104 PHE A O 1
ATOM 834 N N . PRO A 1 105 ? 0.954 2.759 -2.571 1.00 94.12 105 PRO A N 1
ATOM 835 C CA . PRO A 1 105 ? 1.809 1.661 -2.108 1.00 94.12 105 PRO A CA 1
ATOM 836 C C . PRO A 1 105 ? 1.585 1.259 -0.642 1.00 94.12 105 PRO A C 1
ATOM 838 O O . PRO A 1 105 ? 1.908 0.135 -0.259 1.00 94.12 105 PRO A O 1
ATOM 841 N N . TRP A 1 106 ? 1.006 2.140 0.181 1.00 94.88 106 TRP A N 1
ATOM 842 C CA . TRP A 1 106 ? 0.830 1.962 1.630 1.00 94.88 106 TRP A CA 1
ATOM 843 C C . TRP A 1 106 ? -0.626 1.940 2.102 1.00 94.88 106 TRP A C 1
ATOM 845 O O . TRP A 1 106 ? -0.890 1.626 3.271 1.00 94.88 106 TRP A O 1
ATOM 855 N N . ARG A 1 107 ? -1.563 2.266 1.206 1.00 94.25 107 ARG A N 1
ATOM 856 C CA . ARG A 1 107 ? -2.993 2.447 1.479 1.00 94.25 107 ARG A CA 1
ATOM 857 C C . ARG A 1 107 ? -3.629 1.245 2.175 1.00 94.25 107 ARG A C 1
ATOM 859 O O . ARG A 1 107 ? -4.395 1.427 3.117 1.00 94.25 107 ARG A O 1
ATOM 866 N N . TYR A 1 108 ? -3.273 0.034 1.752 1.00 94.50 108 TYR A N 1
ATOM 867 C CA . TYR A 1 108 ? -3.862 -1.213 2.256 1.00 94.50 108 TYR A CA 1
ATOM 868 C C . TYR A 1 108 ? -2.964 -1.973 3.233 1.00 94.50 108 TYR A C 1
ATOM 870 O O . TYR A 1 108 ? -3.302 -3.075 3.655 1.00 94.50 108 TYR A O 1
ATOM 878 N N . THR A 1 109 ? -1.822 -1.407 3.629 1.00 94.50 109 THR A N 1
ATOM 879 C CA . THR A 1 109 ? -0.952 -2.045 4.620 1.00 94.50 109 THR A CA 1
ATOM 880 C C . THR A 1 109 ? -1.668 -2.060 5.988 1.00 94.50 109 THR A C 1
ATOM 882 O O . THR A 1 109 ? -2.007 -0.992 6.497 1.00 94.50 109 THR A O 1
ATOM 885 N N . PRO A 1 110 ? -1.879 -3.221 6.637 1.00 94.19 110 PRO A N 1
ATOM 886 C CA . PRO A 1 110 ? -2.660 -3.326 7.879 1.00 94.19 110 PRO A CA 1
ATOM 887 C C . PRO A 1 110 ? -1.841 -3.094 9.164 1.00 94.19 110 PRO A C 1
ATOM 889 O O . PRO A 1 110 ? -2.350 -3.291 10.267 1.00 94.19 110 PRO A O 1
ATOM 892 N N . SER A 1 111 ? -0.582 -2.673 9.034 1.00 94.50 111 SER A N 1
ATOM 893 C CA . SER A 1 111 ? 0.364 -2.470 10.141 1.00 94.50 111 SER A CA 1
ATOM 894 C C . SER A 1 111 ? 0.717 -0.995 10.330 1.00 94.50 111 SER A C 1
ATOM 896 O O . SER A 1 111 ? 0.581 -0.190 9.409 1.00 94.50 111 SER A O 1
ATOM 898 N N . LYS A 1 112 ? 1.166 -0.613 11.524 1.00 93.88 112 LYS A N 1
ATOM 899 C CA . LYS A 1 112 ? 1.725 0.713 11.809 1.00 93.88 112 LYS A CA 1
ATOM 900 C C . LYS A 1 112 ? 3.083 0.883 11.129 1.00 93.88 112 LYS A C 1
ATOM 902 O O . LYS A 1 112 ? 3.748 -0.105 10.818 1.00 93.88 112 LYS A O 1
ATOM 907 N N . ALA A 1 113 ? 3.493 2.131 10.945 1.00 93.12 113 ALA A N 1
ATOM 908 C CA . ALA A 1 113 ? 4.846 2.439 10.511 1.00 93.12 113 ALA A CA 1
ATOM 909 C C . ALA A 1 113 ? 5.867 2.147 11.622 1.00 93.12 113 ALA A C 1
ATOM 911 O O . ALA A 1 113 ? 5.579 2.266 12.818 1.00 93.12 113 ALA A O 1
ATOM 912 N N . ASP A 1 114 ? 7.069 1.770 11.205 1.00 91.12 114 ASP A N 1
ATOM 913 C CA . ASP A 1 114 ? 8.261 1.772 12.038 1.00 91.12 114 ASP A CA 1
ATOM 914 C C . ASP A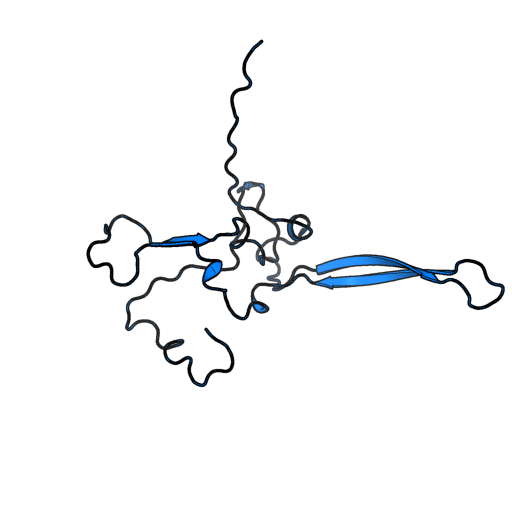 1 114 ? 8.783 3.212 12.102 1.00 91.12 114 ASP A C 1
ATOM 916 O O . ASP A 1 114 ? 9.500 3.674 11.212 1.00 91.12 114 ASP A O 1
ATOM 920 N N . GLU A 1 115 ? 8.344 3.944 13.128 1.00 87.38 115 GLU A N 1
ATOM 921 C CA . GLU A 1 115 ? 8.726 5.343 13.341 1.00 87.38 115 GLU A CA 1
ATOM 922 C C . GLU A 1 115 ? 10.244 5.528 13.525 1.00 87.38 115 GLU A C 1
ATOM 924 O O . GLU A 1 115 ? 10.793 6.404 12.859 1.00 87.38 115 GLU A O 1
ATOM 929 N N . PRO A 1 116 ? 10.963 4.712 14.329 1.00 88.81 116 PRO A N 1
ATOM 930 C CA . PRO A 1 116 ? 12.426 4.773 14.399 1.00 88.81 116 PRO A CA 1
ATOM 931 C C . PRO A 1 116 ? 13.135 4.634 13.048 1.00 88.81 116 PRO A C 1
ATOM 933 O O . PRO A 1 116 ? 14.136 5.310 12.812 1.00 88.81 116 PRO A O 1
ATOM 936 N N . ALA A 1 117 ? 12.639 3.764 12.164 1.00 88.00 117 ALA A N 1
ATOM 937 C CA . ALA A 1 117 ? 13.218 3.570 10.835 1.00 88.00 117 ALA A CA 1
ATOM 938 C C . ALA A 1 117 ? 12.629 4.507 9.765 1.00 88.00 117 ALA A C 1
ATOM 940 O O . ALA A 1 117 ? 13.086 4.468 8.620 1.00 88.00 117 ALA A O 1
ATOM 941 N N . HIS A 1 118 ? 11.617 5.310 10.115 1.00 89.44 118 HIS A N 1
ATOM 942 C CA . HIS A 1 118 ? 10.780 6.095 9.205 1.00 89.44 118 HIS A CA 1
ATOM 943 C C . HIS A 1 118 ? 10.294 5.288 7.994 1.00 89.44 118 HIS A C 1
ATOM 945 O O . HIS A 1 118 ? 10.378 5.731 6.848 1.00 89.44 118 HIS A O 1
ATOM 951 N N . ARG A 1 119 ? 9.820 4.062 8.230 1.00 91.56 119 ARG A N 1
ATOM 952 C CA . ARG A 1 119 ? 9.457 3.122 7.165 1.00 91.56 119 ARG A CA 1
ATOM 953 C C . ARG A 1 119 ? 8.091 2.519 7.394 1.00 91.56 119 ARG A C 1
ATOM 955 O O . ARG A 1 119 ? 7.691 2.216 8.512 1.00 91.56 119 ARG A O 1
ATOM 962 N N . LEU A 1 120 ? 7.412 2.255 6.290 1.00 93.81 120 LEU A N 1
ATOM 963 C CA . LEU A 1 120 ? 6.207 1.455 6.271 1.00 93.81 120 LEU A CA 1
ATOM 964 C C . LEU A 1 120 ? 6.314 0.458 5.124 1.00 93.81 120 LEU A C 1
ATOM 966 O O . LEU A 1 120 ? 6.646 0.835 4.000 1.00 93.81 120 LEU A O 1
ATOM 970 N N . ARG A 1 121 ? 6.046 -0.817 5.409 1.00 92.12 121 ARG A N 1
ATOM 971 C CA . ARG A 1 121 ? 6.077 -1.867 4.392 1.00 92.12 121 ARG A CA 1
ATOM 972 C C . ARG A 1 121 ? 4.957 -1.627 3.370 1.00 92.12 121 ARG A C 1
ATOM 974 O O . ARG A 1 121 ? 3.797 -1.521 3.785 1.00 92.12 121 ARG A O 1
ATOM 981 N N . PRO A 1 122 ? 5.261 -1.541 2.067 1.00 93.75 122 PRO A N 1
ATOM 982 C CA . PRO A 1 122 ? 4.225 -1.521 1.046 1.00 93.75 122 PRO A CA 1
ATOM 983 C C . PRO A 1 122 ? 3.399 -2.810 1.073 1.00 93.75 122 PRO A C 1
ATOM 985 O O . PRO A 1 122 ? 3.888 -3.862 1.486 1.00 93.75 122 PRO A O 1
ATOM 988 N N . TRP A 1 123 ? 2.146 -2.741 0.634 1.00 93.12 123 TRP A N 1
ATOM 989 C CA . TRP A 1 123 ? 1.287 -3.929 0.555 1.00 93.12 123 TRP A CA 1
ATOM 990 C C . TRP A 1 123 ? 1.510 -4.745 -0.728 1.00 93.12 123 TRP A C 1
ATOM 992 O O . TRP A 1 123 ? 1.077 -5.892 -0.807 1.00 93.12 123 TRP A O 1
ATOM 1002 N N . LEU A 1 124 ? 2.197 -4.154 -1.708 1.00 92.81 124 LEU A N 1
ATOM 1003 C CA . LEU A 1 124 ? 2.521 -4.731 -3.009 1.00 92.81 124 LEU A CA 1
ATOM 1004 C C . LEU A 1 124 ? 4.039 -4.753 -3.233 1.00 92.81 124 LEU A C 1
ATOM 1006 O O . LEU A 1 124 ? 4.779 -3.987 -2.616 1.00 92.81 124 LEU A O 1
ATOM 1010 N N . ALA A 1 125 ? 4.496 -5.607 -4.145 1.00 92.56 125 ALA A N 1
ATOM 1011 C CA . ALA A 1 125 ? 5.887 -5.675 -4.578 1.00 92.56 125 ALA A CA 1
ATOM 1012 C C . ALA A 1 125 ? 5.960 -5.714 -6.108 1.00 92.56 125 ALA A C 1
ATOM 1014 O O . ALA A 1 125 ? 5.132 -6.356 -6.751 1.00 92.56 125 ALA A O 1
ATOM 1015 N N . LEU A 1 126 ? 6.961 -5.040 -6.677 1.00 92.31 126 LEU A N 1
ATOM 1016 C CA . LEU A 1 126 ? 7.299 -5.171 -8.091 1.00 92.31 126 LEU A CA 1
ATOM 1017 C C . LEU A 1 126 ? 8.227 -6.375 -8.261 1.00 92.31 126 LEU A C 1
ATOM 1019 O O . LEU A 1 126 ? 9.323 -6.395 -7.703 1.00 92.31 126 LEU A O 1
ATOM 1023 N N . VAL A 1 127 ? 7.776 -7.363 -9.029 1.00 91.25 127 VAL A N 1
ATOM 1024 C CA . VAL A 1 127 ? 8.556 -8.552 -9.383 1.00 91.25 127 VAL A CA 1
ATOM 1025 C C . VAL A 1 127 ? 8.858 -8.480 -10.873 1.00 91.25 127 VAL A C 1
ATOM 1027 O O . VAL A 1 127 ? 7.951 -8.263 -11.674 1.00 91.25 127 VAL A O 1
ATOM 1030 N N . VAL A 1 128 ? 10.130 -8.626 -11.237 1.00 89.56 128 VAL A N 1
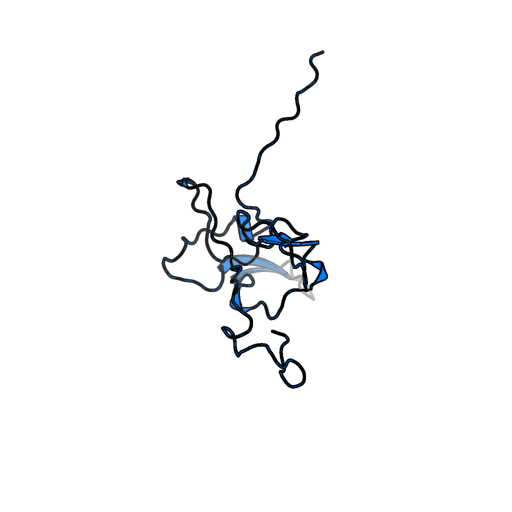ATOM 1031 C CA . VAL A 1 128 ? 10.590 -8.580 -12.629 1.00 89.56 128 VAL A CA 1
ATOM 1032 C C . VAL A 1 128 ? 11.180 -9.929 -12.985 1.00 89.56 128 VAL A C 1
ATOM 1034 O O . VAL A 1 128 ? 12.016 -10.442 -12.246 1.00 89.56 128 VAL A O 1
ATOM 1037 N N . LEU A 1 129 ? 10.684 -10.492 -14.082 1.00 89.50 129 LEU A N 1
ATOM 1038 C CA . LEU A 1 129 ? 10.904 -11.867 -14.511 1.00 89.50 129 LEU A CA 1
ATOM 1039 C C . LEU A 1 129 ? 11.120 -11.898 -16.027 1.00 89.50 129 LEU A C 1
ATOM 1041 O O . LEU A 1 129 ? 10.598 -11.043 -16.750 1.00 89.50 129 LEU A O 1
ATOM 1045 N N . GLU A 1 130 ? 11.850 -12.897 -16.510 1.00 88.25 130 GLU A N 1
ATOM 1046 C CA . GLU A 1 130 ? 11.930 -13.219 -17.934 1.00 88.25 130 GLU A CA 1
ATOM 1047 C C . GLU A 1 130 ? 10.610 -13.846 -18.431 1.00 88.25 130 GLU A C 1
ATOM 1049 O O . GLU A 1 130 ? 9.839 -14.432 -17.671 1.00 88.25 130 GLU A O 1
ATOM 1054 N N . GLU A 1 131 ? 10.337 -13.768 -19.738 1.00 80.94 131 GLU A N 1
ATOM 1055 C CA . GLU A 1 131 ? 9.062 -14.205 -20.349 1.00 80.94 131 GLU A CA 1
ATOM 1056 C C . GLU A 1 131 ? 8.710 -15.690 -20.080 1.00 80.94 131 GLU A C 1
ATOM 1058 O O . GLU A 1 131 ? 7.536 -16.089 -20.069 1.00 80.94 131 GLU A O 1
ATOM 1063 N N . GLY A 1 132 ? 9.729 -16.514 -19.817 1.00 85.88 132 GLY A N 1
ATOM 1064 C CA . GLY A 1 132 ? 9.598 -17.932 -19.478 1.00 85.88 132 GLY A CA 1
ATOM 1065 C C . GLY A 1 132 ? 9.469 -18.248 -17.984 1.00 85.88 132 GLY A C 1
ATOM 1066 O O . GLY A 1 132 ? 9.155 -19.385 -17.653 1.00 85.88 132 GLY A O 1
ATOM 1067 N N . GLU A 1 133 ? 9.688 -17.289 -17.083 1.00 88.56 133 GLU A N 1
ATOM 1068 C CA . GLU A 1 133 ? 9.765 -17.545 -15.633 1.00 88.56 133 GLU A CA 1
ATOM 1069 C C . GLU A 1 133 ? 8.404 -17.510 -14.921 1.00 88.56 133 GLU A C 1
ATOM 1071 O O . GLU A 1 133 ? 8.297 -17.918 -13.764 1.00 88.56 133 GLU A O 1
ATOM 1076 N N . PHE A 1 134 ? 7.349 -17.046 -15.598 1.00 82.38 134 PHE A N 1
ATOM 1077 C CA . PHE A 1 134 ? 6.001 -16.956 -15.038 1.00 82.38 134 PHE A CA 1
ATOM 1078 C C . PHE A 1 134 ? 4.983 -17.658 -15.941 1.00 82.38 134 PHE A C 1
ATOM 1080 O O . PHE A 1 134 ? 4.853 -17.315 -17.114 1.00 82.38 134 PHE A O 1
ATOM 1087 N N . GLU A 1 135 ? 4.268 -18.659 -15.427 1.00 74.88 135 GLU A N 1
ATOM 1088 C CA . GLU A 1 135 ? 3.262 -19.423 -16.191 1.00 74.88 135 GLU A CA 1
ATOM 1089 C C . GLU A 1 135 ? 1.830 -18.944 -15.936 1.00 74.88 135 GLU A C 1
ATOM 1091 O O . GLU A 1 135 ? 0.977 -18.992 -16.830 1.00 74.88 135 GLU A O 1
ATOM 1096 N N . ASP A 1 136 ? 1.573 -18.445 -14.728 1.00 68.50 136 ASP A N 1
ATOM 1097 C CA . ASP A 1 136 ? 0.284 -17.888 -14.362 1.00 68.50 136 ASP A CA 1
ATOM 1098 C C . ASP A 1 136 ? 0.031 -16.562 -15.088 1.00 68.50 136 ASP A C 1
ATOM 1100 O O . ASP A 1 136 ? 0.912 -15.924 -15.651 1.00 68.50 136 ASP A O 1
ATOM 1104 N N . GLY A 1 137 ? -1.226 -16.153 -15.161 1.00 61.22 137 GLY A N 1
ATOM 1105 C CA . GLY A 1 137 ? -1.563 -14.836 -15.687 1.00 61.22 137 GLY A CA 1
ATOM 1106 C C . GLY A 1 137 ? -1.563 -14.649 -17.219 1.00 61.22 137 GLY A C 1
ATOM 1107 O O . GLY A 1 137 ? -1.890 -13.573 -17.709 1.00 61.22 137 GLY A O 1
ATOM 1108 N N . LYS A 1 138 ? -1.247 -15.686 -18.006 1.00 58.50 138 LYS A N 1
ATOM 1109 C CA . LYS A 1 138 ? -1.098 -15.586 -19.476 1.00 58.50 138 LYS A CA 1
ATOM 1110 C C . LYS A 1 138 ? -2.406 -15.644 -20.290 1.00 58.50 138 LYS A C 1
ATOM 1112 O O . LYS A 1 138 ? -2.399 -15.293 -21.464 1.00 58.50 138 LYS A O 1
ATOM 1117 N N . ASN A 1 139 ? -3.530 -16.066 -19.695 1.00 55.22 139 ASN A N 1
ATOM 1118 C CA . ASN A 1 139 ? -4.824 -16.237 -20.384 1.00 55.22 139 ASN A CA 1
ATOM 1119 C C . ASN A 1 139 ? -6.008 -15.763 -19.520 1.00 55.22 139 ASN A C 1
ATOM 1121 O O . ASN A 1 139 ? -6.568 -16.535 -18.741 1.00 55.22 139 ASN A O 1
ATOM 1125 N N . LEU A 1 140 ? -6.377 -14.485 -19.675 1.00 61.00 140 LEU A N 1
ATOM 1126 C CA . LEU A 1 140 ? -7.454 -13.779 -18.950 1.00 61.00 140 LEU A CA 1
ATOM 1127 C C . LEU A 1 140 ? -8.875 -14.115 -19.423 1.00 61.00 140 LEU A C 1
ATOM 1129 O O . LEU A 1 140 ? -9.830 -13.810 -18.718 1.00 61.00 140 LEU A O 1
ATOM 1133 N N . ILE A 1 141 ? -9.020 -14.715 -20.607 1.00 53.44 141 ILE A N 1
ATOM 1134 C CA . ILE A 1 141 ? -10.302 -14.799 -21.330 1.00 53.44 141 ILE A CA 1
ATOM 1135 C C . ILE A 1 141 ? -11.391 -15.568 -20.558 1.00 53.44 141 ILE A C 1
ATOM 1137 O O . ILE A 1 141 ? -12.553 -15.182 -20.640 1.00 53.44 141 ILE A O 1
ATOM 1141 N N . ASP A 1 142 ? -11.026 -16.573 -19.754 1.00 58.09 142 ASP A N 1
ATOM 1142 C CA . ASP A 1 142 ? -11.987 -17.451 -19.059 1.00 58.09 142 ASP A CA 1
ATOM 1143 C C . ASP A 1 142 ? -11.877 -17.414 -17.528 1.00 58.09 142 ASP A C 1
ATOM 1145 O O . ASP A 1 142 ? -12.451 -18.257 -16.830 1.00 58.09 142 ASP A O 1
ATOM 1149 N N . LYS A 1 143 ? -11.114 -16.469 -16.970 1.00 57.69 143 LYS A N 1
ATOM 1150 C CA . LYS A 1 143 ? -10.913 -16.393 -15.522 1.00 57.69 143 LYS A CA 1
ATOM 1151 C C . LYS A 1 143 ? -11.810 -15.310 -14.904 1.00 57.69 143 LYS A C 1
ATOM 1153 O O . LYS A 1 143 ? -11.907 -14.209 -15.437 1.00 57.69 143 LYS A O 1
ATOM 1158 N N . PRO A 1 144 ? -12.475 -15.609 -13.769 1.00 56.62 144 PRO A N 1
ATOM 1159 C CA . PRO A 1 144 ? -13.493 -14.735 -13.180 1.00 56.62 144 PRO A CA 1
ATOM 1160 C C . PRO A 1 144 ? -12.932 -13.422 -12.622 1.00 56.62 144 PRO A C 1
ATOM 1162 O O . PRO A 1 144 ? -13.699 -12.503 -12.349 1.00 56.62 144 PRO A O 1
ATOM 1165 N N . LEU A 1 145 ? -11.612 -13.337 -12.443 1.00 51.50 145 LEU A N 1
ATOM 1166 C CA . LEU A 1 145 ? -10.905 -12.140 -12.014 1.00 51.50 145 LEU A CA 1
ATOM 1167 C C . LEU A 1 145 ? -9.762 -11.845 -12.993 1.00 51.50 145 LEU A C 1
ATOM 1169 O O . LEU A 1 145 ? -9.054 -12.785 -13.377 1.00 51.50 145 LEU A O 1
ATOM 1173 N N . PRO A 1 146 ? -9.568 -10.570 -13.373 1.00 50.94 146 PRO A N 1
ATOM 1174 C CA . PRO A 1 146 ? -8.375 -10.153 -14.077 1.00 50.94 146 PRO A CA 1
ATOM 1175 C C . PRO A 1 146 ? -7.205 -10.201 -13.094 1.00 50.94 146 PRO A C 1
ATOM 1177 O O . PRO A 1 146 ? -7.225 -9.524 -12.072 1.00 50.94 146 PRO A O 1
ATOM 1180 N N . PHE A 1 147 ? -6.226 -11.048 -13.366 1.00 51.34 147 PHE A N 1
ATOM 1181 C CA . PHE A 1 147 ? -4.898 -10.930 -12.759 1.00 51.34 147 PHE A CA 1
ATOM 1182 C C . PHE A 1 147 ? -4.133 -9.816 -13.462 1.00 51.34 147 PHE A C 1
ATOM 1184 O O . PHE A 1 147 ? -4.254 -9.722 -14.707 1.00 51.34 147 PHE A O 1
#

Secondary structure (DSSP, 8-state):
-PPPPP-----S----GGGGG--PPTTTT--SS-EEEEEEEEEEEPSSS--EEEEEEEEEEE---GGG-----GGGEEEEESPTT-S---TTSPPEEEESSTTTTTTT--S--BTTTTB---S-------TTS--TTS--TT-SS--